Protein AF-A0A2V5XDX2-F1 (afdb_monomer_lite)

Secondary structure (DSSP, 8-state):
-PPPPHHHHHHHHHHHHHHHHHHHHHHHHHHHHHHHHHHHHSHHHHHHHHHHHHHSTTHHHHHHHHHHHHHHHHHHHHHHTT--HHHHHHHHHHHT--HHHHHHHHHHHHHHHTT--TT-

Radius of gyration: 27.54 Å; chains: 1; bounding box: 56×24×80 Å

Structure (mmCIF, N/CA/C/O backbone):
data_AF-A0A2V5XDX2-F1
#
_entry.id   AF-A0A2V5XDX2-F1
#
loop_
_atom_site.group_PDB
_atom_site.id
_atom_site.type_symbol
_atom_site.label_atom_id
_atom_site.label_alt_id
_atom_site.label_comp_id
_atom_site.label_asym_id
_atom_site.label_entity_id
_atom_site.label_seq_id
_atom_site.pdbx_PDB_ins_code
_atom_site.Cartn_x
_atom_site.Cartn_y
_atom_site.Cartn_z
_atom_site.occupancy
_atom_site.B_iso_or_equiv
_atom_site.auth_seq_id
_atom_site.auth_comp_id
_atom_site.auth_asym_id
_atom_site.auth_atom_id
_atom_site.pdbx_PDB_model_num
ATOM 1 N N . GLY A 1 1 ? 38.954 10.142 -53.805 1.00 45.28 1 GLY A N 1
ATOM 2 C CA . GLY A 1 1 ? 37.748 9.564 -53.185 1.00 45.28 1 GLY A CA 1
ATOM 3 C C . GLY A 1 1 ? 38.136 8.420 -52.277 1.00 45.28 1 GLY A C 1
ATOM 4 O O . GLY A 1 1 ? 38.137 7.285 -52.725 1.00 45.28 1 GLY A O 1
ATOM 5 N N . GLY A 1 2 ? 38.531 8.723 -51.039 1.00 48.53 2 GLY A N 1
ATOM 6 C CA . GLY A 1 2 ? 38.948 7.707 -50.074 1.00 48.53 2 GLY A CA 1
ATOM 7 C C . GLY A 1 2 ? 37.731 7.075 -49.411 1.00 48.53 2 GLY A C 1
ATOM 8 O O . GLY A 1 2 ? 36.960 7.761 -48.746 1.00 48.53 2 GLY A O 1
ATOM 9 N N . THR A 1 3 ? 37.544 5.774 -49.603 1.00 53.41 3 THR A N 1
ATOM 10 C CA . THR A 1 3 ? 36.586 4.986 -48.830 1.00 53.41 3 THR A CA 1
ATOM 11 C C . THR A 1 3 ? 36.930 5.115 -47.350 1.00 53.41 3 THR A C 1
ATOM 13 O O . THR A 1 3 ? 38.022 4.710 -46.952 1.00 53.41 3 THR A O 1
ATOM 16 N N . LEU A 1 4 ? 36.024 5.680 -46.541 1.00 62.38 4 LEU A N 1
ATOM 17 C CA . LEU A 1 4 ? 36.236 5.756 -45.095 1.00 62.38 4 LEU A CA 1
ATOM 18 C C . LEU A 1 4 ? 36.557 4.352 -44.542 1.00 62.38 4 LEU A C 1
ATOM 20 O O . LEU A 1 4 ? 35.886 3.392 -44.957 1.00 62.38 4 LEU A O 1
ATOM 24 N N . PRO A 1 5 ? 37.543 4.239 -43.628 1.00 74.38 5 PRO A N 1
ATOM 25 C CA . PRO A 1 5 ? 37.906 2.985 -42.978 1.00 74.38 5 PRO A CA 1
ATOM 26 C C . PRO A 1 5 ? 36.672 2.261 -42.416 1.00 74.38 5 PRO A C 1
ATOM 28 O O . PRO A 1 5 ? 35.751 2.891 -41.894 1.00 74.38 5 PRO A O 1
ATOM 31 N N . LEU A 1 6 ? 36.644 0.927 -42.510 1.00 73.75 6 LEU A N 1
ATOM 32 C CA . LEU A 1 6 ? 35.527 0.089 -42.037 1.00 73.75 6 LEU A CA 1
ATOM 33 C C . LEU A 1 6 ? 35.019 0.439 -40.618 1.00 73.75 6 LEU A C 1
ATOM 35 O O . LEU A 1 6 ? 33.798 0.506 -40.450 1.00 73.75 6 LEU A O 1
ATOM 39 N N . PRO A 1 7 ? 35.881 0.752 -39.624 1.00 76.75 7 PRO A N 1
ATOM 40 C CA . PRO A 1 7 ? 35.424 1.130 -38.285 1.00 76.75 7 PRO A CA 1
ATOM 41 C C . PRO A 1 7 ? 34.571 2.405 -38.273 1.00 76.75 7 PRO A C 1
ATOM 43 O O . PRO A 1 7 ? 33.561 2.481 -37.575 1.00 76.75 7 PRO A O 1
ATOM 46 N N . THR A 1 8 ? 34.930 3.404 -39.083 1.00 79.50 8 THR A N 1
ATOM 47 C CA . THR A 1 8 ? 34.223 4.689 -39.150 1.00 79.50 8 THR A CA 1
ATOM 48 C C . THR A 1 8 ? 32.884 4.564 -39.871 1.00 79.50 8 THR A C 1
ATOM 50 O O . THR A 1 8 ? 31.918 5.215 -39.481 1.00 79.50 8 THR A O 1
ATOM 53 N N . ARG A 1 9 ? 32.777 3.686 -40.878 1.00 75.75 9 ARG A N 1
ATOM 54 C CA . ARG A 1 9 ? 31.503 3.422 -41.572 1.00 75.75 9 ARG A CA 1
ATOM 55 C C . ARG A 1 9 ? 30.480 2.739 -40.662 1.00 75.75 9 ARG A C 1
ATOM 57 O O . ARG A 1 9 ? 29.314 3.126 -40.667 1.00 75.75 9 ARG A O 1
ATOM 64 N N . ILE A 1 10 ? 30.929 1.778 -39.853 1.00 80.44 10 ILE A N 1
ATOM 65 C CA . ILE A 1 10 ? 30.090 1.116 -38.845 1.00 80.44 10 ILE A CA 1
ATOM 66 C C . ILE A 1 10 ? 29.597 2.146 -37.822 1.00 80.44 10 ILE A C 1
ATOM 68 O O . ILE A 1 10 ? 28.400 2.211 -37.551 1.00 80.44 10 ILE A O 1
ATOM 72 N N . LEU A 1 11 ? 30.490 3.012 -37.328 1.00 80.12 11 LEU A N 1
ATOM 73 C CA . LEU A 1 11 ? 30.143 4.050 -36.355 1.00 80.12 11 LEU A CA 1
ATOM 74 C C . LEU A 1 11 ? 29.089 5.036 -36.895 1.00 80.12 11 LEU A C 1
ATOM 76 O O . LEU A 1 11 ? 28.115 5.341 -36.209 1.00 80.12 11 LEU A O 1
ATOM 80 N N . VAL A 1 12 ? 29.244 5.502 -38.139 1.00 79.19 12 VAL A N 1
ATOM 81 C CA . VAL A 1 12 ? 28.312 6.457 -38.765 1.00 79.19 12 VAL A CA 1
ATOM 82 C C . VAL A 1 12 ? 26.945 5.824 -39.041 1.00 79.19 12 VAL A C 1
ATOM 84 O O . VAL A 1 12 ? 25.923 6.488 -38.857 1.00 79.19 12 VAL A O 1
ATOM 87 N N . HIS A 1 13 ? 26.890 4.551 -39.442 1.00 74.75 13 HIS A N 1
ATOM 88 C CA . HIS A 1 13 ? 25.621 3.833 -39.606 1.00 74.75 13 HIS A CA 1
ATOM 89 C C . HIS A 1 13 ? 24.929 3.557 -38.270 1.00 74.75 13 HIS A C 1
ATOM 91 O O . HIS A 1 13 ? 23.713 3.698 -38.182 1.00 74.75 13 HIS A O 1
ATOM 97 N N . MET A 1 14 ? 25.686 3.256 -37.214 1.00 76.12 14 MET A N 1
ATOM 98 C CA . MET A 1 14 ? 25.133 3.089 -35.870 1.00 76.12 14 MET A CA 1
ATOM 99 C C . MET A 1 14 ? 24.563 4.410 -35.335 1.00 76.12 14 MET A C 1
ATOM 101 O O . MET A 1 14 ? 23.480 4.427 -34.753 1.00 76.12 14 MET A O 1
ATOM 105 N N . HIS A 1 15 ? 25.234 5.533 -35.617 1.00 75.75 15 HIS A N 1
ATOM 106 C CA . HIS A 1 15 ? 24.733 6.864 -35.283 1.00 75.75 15 HIS A CA 1
ATOM 107 C C . HIS A 1 15 ? 23.415 7.181 -36.004 1.00 75.75 15 HIS A C 1
ATOM 109 O O . HIS A 1 15 ? 22.452 7.551 -35.341 1.00 75.75 15 HIS A O 1
ATOM 115 N N . HIS A 1 16 ? 23.338 6.964 -37.323 1.00 69.62 16 HIS A N 1
ATOM 116 C CA . HIS A 1 16 ? 22.105 7.179 -38.094 1.00 69.62 16 HIS A CA 1
ATOM 117 C C . HIS A 1 16 ? 20.983 6.206 -37.712 1.00 69.62 16 HIS A C 1
ATOM 119 O O . HIS A 1 16 ? 19.815 6.568 -37.793 1.00 69.62 16 HIS A O 1
ATOM 125 N N . ALA A 1 17 ? 21.301 4.990 -37.262 1.00 71.50 17 ALA A N 1
ATOM 126 C CA . ALA A 1 17 ? 20.300 4.069 -36.734 1.00 71.50 17 ALA A CA 1
ATOM 127 C C . ALA A 1 17 ? 19.715 4.575 -35.402 1.00 71.50 17 ALA A C 1
ATOM 129 O O . ALA A 1 17 ? 18.516 4.486 -35.168 1.00 71.50 17 ALA A O 1
ATOM 130 N N . ILE A 1 18 ? 20.528 5.175 -34.534 1.00 74.75 18 ILE A N 1
ATOM 131 C CA . ILE A 1 18 ? 20.050 5.691 -33.245 1.00 74.75 18 ILE A CA 1
ATOM 132 C C . ILE A 1 18 ? 19.287 7.014 -33.428 1.00 74.75 18 ILE A C 1
ATOM 134 O O . ILE A 1 18 ? 18.177 7.163 -32.916 1.00 74.75 18 ILE A O 1
ATOM 138 N N . THR A 1 19 ? 19.823 7.959 -34.208 1.00 73.50 19 THR A N 1
ATOM 139 C CA . THR A 1 19 ? 19.170 9.254 -34.486 1.00 73.50 19 THR A CA 1
ATOM 140 C C . THR A 1 19 ? 18.047 9.161 -35.518 1.00 73.50 19 THR A C 1
ATOM 142 O O . THR A 1 19 ? 17.198 10.046 -35.582 1.00 73.50 19 THR A O 1
ATOM 145 N N . GLY A 1 20 ? 17.995 8.082 -36.297 1.00 74.62 20 GLY A N 1
ATOM 146 C CA . GLY A 1 20 ? 16.954 7.828 -37.285 1.00 74.62 20 GLY A CA 1
ATOM 147 C C . GLY A 1 20 ? 15.780 7.005 -36.766 1.00 74.62 20 GLY A C 1
ATOM 148 O O . GLY A 1 20 ? 14.734 7.063 -37.391 1.00 74.62 20 GLY A O 1
ATOM 149 N N . TYR A 1 21 ? 15.909 6.274 -35.650 1.00 80.12 21 TYR A N 1
ATOM 150 C CA . TYR A 1 21 ? 14.855 5.380 -35.134 1.00 80.12 21 TYR A CA 1
ATOM 151 C C . TYR A 1 21 ? 14.410 5.684 -33.691 1.00 80.12 21 TYR A C 1
ATOM 153 O O . TYR A 1 21 ? 13.541 4.990 -33.158 1.00 80.12 21 TYR A O 1
ATOM 161 N N . TRP A 1 22 ? 14.934 6.740 -33.054 1.00 80.38 22 TRP A N 1
ATOM 162 C CA . TRP A 1 22 ? 14.503 7.156 -31.707 1.00 80.38 22 TRP A CA 1
ATOM 163 C C . TRP A 1 22 ? 12.989 7.394 -31.611 1.00 80.38 22 TRP A C 1
ATOM 165 O O . TRP A 1 22 ? 12.388 7.083 -30.587 1.00 80.38 22 TRP A O 1
ATOM 175 N N . TRP A 1 23 ? 12.357 7.892 -32.680 1.00 82.00 23 TRP A N 1
ATOM 176 C CA . TRP A 1 23 ? 10.912 8.121 -32.731 1.00 82.00 23 TRP A CA 1
ATOM 177 C C . TRP A 1 23 ? 10.118 6.812 -32.772 1.00 82.00 23 TRP A C 1
ATOM 179 O O . T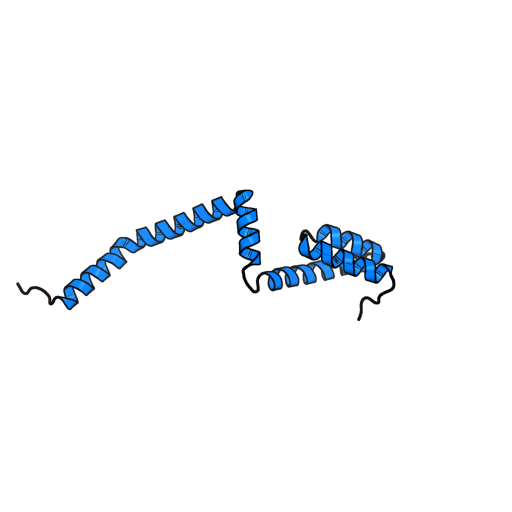RP A 1 23 ? 9.052 6.755 -32.167 1.00 82.00 23 TRP A O 1
ATOM 189 N N . ILE A 1 24 ? 10.640 5.738 -33.385 1.00 86.25 24 ILE A N 1
ATOM 190 C CA . ILE A 1 24 ? 10.033 4.398 -33.295 1.00 86.25 24 ILE A CA 1
ATOM 191 C C . ILE A 1 24 ? 10.128 3.887 -31.863 1.00 86.25 24 ILE A C 1
ATOM 193 O O . ILE A 1 24 ? 9.139 3.397 -31.328 1.00 86.25 24 ILE A O 1
ATOM 197 N N . GLY A 1 25 ? 11.287 4.046 -31.218 1.00 85.44 25 GLY A N 1
ATOM 198 C CA . GLY A 1 25 ? 11.455 3.692 -29.808 1.00 85.44 25 GLY A CA 1
ATOM 199 C C . GLY A 1 25 ? 10.494 4.466 -28.900 1.00 85.44 25 GLY A C 1
ATOM 200 O O . GLY A 1 25 ? 9.833 3.873 -28.046 1.00 85.44 25 GLY A O 1
ATOM 201 N N . ALA A 1 26 ? 10.352 5.774 -29.121 1.00 86.88 26 ALA A N 1
ATOM 202 C CA . ALA A 1 26 ? 9.421 6.621 -28.383 1.00 86.88 26 ALA A CA 1
ATOM 203 C C . ALA A 1 26 ? 7.959 6.214 -28.627 1.00 86.88 26 ALA A C 1
ATOM 205 O O . ALA A 1 26 ? 7.201 6.072 -27.671 1.00 86.88 26 ALA A O 1
ATOM 206 N N . LEU A 1 27 ? 7.568 5.961 -29.879 1.00 89.75 27 LEU A N 1
ATOM 207 C CA . LEU A 1 27 ? 6.211 5.550 -30.244 1.00 89.75 27 LEU A CA 1
ATOM 208 C C . LEU A 1 27 ? 5.880 4.161 -29.692 1.00 89.75 27 LEU A C 1
ATOM 210 O O . LEU A 1 27 ? 4.798 3.972 -29.143 1.00 89.75 27 LEU A O 1
ATOM 214 N N . LEU A 1 28 ? 6.825 3.221 -29.745 1.00 90.31 28 LEU A N 1
ATOM 215 C CA . LEU A 1 28 ? 6.704 1.911 -29.110 1.00 90.31 28 LEU A CA 1
ATOM 216 C C . LEU A 1 28 ? 6.528 2.060 -27.5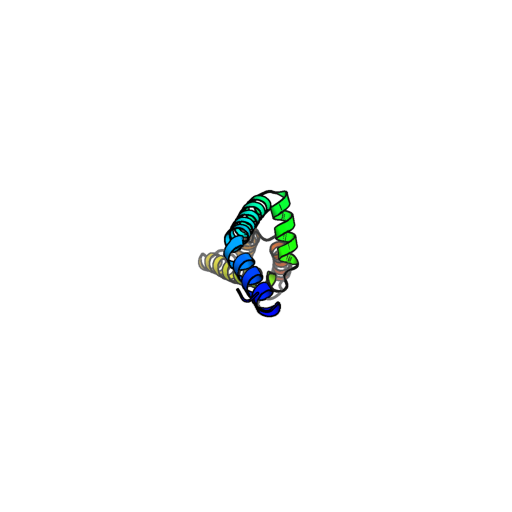96 1.00 90.31 28 LEU A C 1
ATOM 218 O O . LEU A 1 28 ? 5.630 1.456 -27.022 1.00 90.31 28 LEU A O 1
ATOM 222 N N . THR A 1 29 ? 7.337 2.904 -26.955 1.00 88.56 29 THR A N 1
ATOM 223 C CA . THR A 1 29 ? 7.252 3.162 -25.511 1.00 88.56 29 THR A CA 1
ATOM 224 C C . THR A 1 29 ? 5.892 3.745 -25.138 1.00 88.56 29 THR A C 1
ATOM 226 O O . THR A 1 29 ? 5.235 3.245 -24.228 1.00 88.56 29 THR A O 1
ATOM 229 N N . VAL A 1 30 ? 5.420 4.757 -25.868 1.00 90.06 30 VAL A N 1
ATOM 230 C CA . 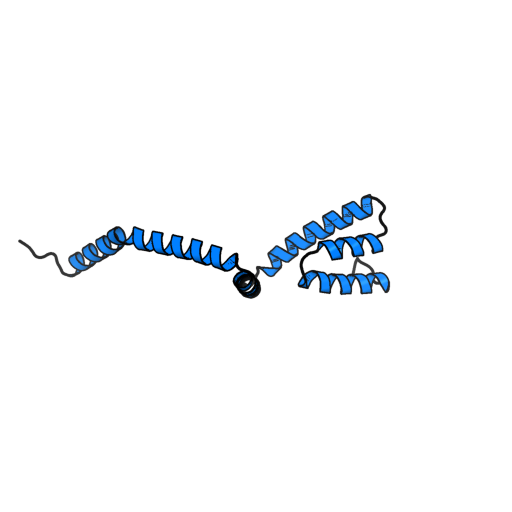VAL A 1 30 ? 4.100 5.364 -25.651 1.00 90.06 30 VAL A CA 1
ATOM 231 C C . VAL A 1 30 ? 2.979 4.355 -25.913 1.00 90.06 30 VAL A C 1
ATOM 233 O O . VAL A 1 30 ? 2.059 4.250 -25.104 1.00 90.06 30 VAL A O 1
ATOM 236 N N . GLY A 1 31 ? 3.070 3.567 -26.986 1.00 92.12 31 GLY A N 1
ATOM 237 C CA . GLY A 1 31 ? 2.103 2.523 -27.323 1.00 92.12 31 GLY A CA 1
ATOM 238 C C . GLY A 1 31 ? 2.027 1.430 -26.258 1.00 92.12 31 GLY A C 1
ATOM 239 O O . GLY A 1 31 ? 0.932 1.064 -25.835 1.00 92.12 31 GLY A O 1
ATOM 240 N N . VAL A 1 32 ? 3.176 0.976 -25.750 1.00 89.44 32 VAL A N 1
ATOM 241 C CA . VAL A 1 32 ? 3.259 0.034 -24.628 1.00 89.44 32 VAL A CA 1
ATOM 242 C C . VAL A 1 32 ? 2.661 0.653 -23.372 1.00 89.44 32 VAL A C 1
ATOM 244 O O . VAL A 1 32 ? 1.862 -0.002 -22.716 1.00 89.44 32 VAL A O 1
ATOM 247 N N . ILE A 1 33 ? 2.970 1.912 -23.048 1.00 87.38 33 ILE A N 1
ATOM 248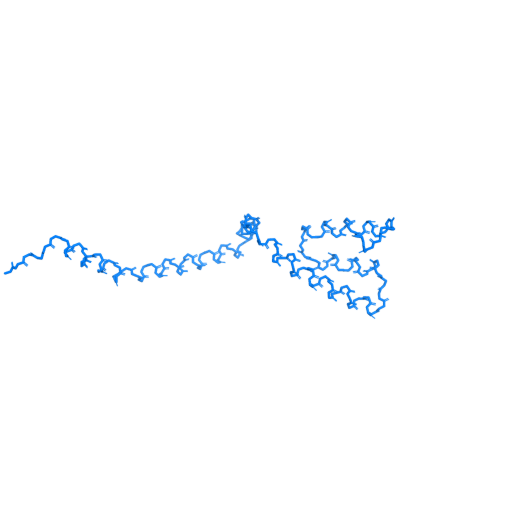 C CA . ILE A 1 33 ? 2.395 2.588 -21.877 1.00 87.38 33 ILE A CA 1
ATOM 249 C C . ILE A 1 33 ? 0.870 2.675 -21.994 1.00 87.38 33 ILE A C 1
ATOM 251 O O . ILE A 1 33 ? 0.176 2.332 -21.040 1.00 87.38 33 ILE A O 1
ATOM 255 N N . ILE A 1 34 ? 0.330 3.108 -23.136 1.00 87.50 34 ILE A N 1
ATOM 256 C CA . ILE A 1 34 ? -1.119 3.251 -23.341 1.00 87.50 34 ILE A CA 1
ATOM 257 C C . ILE A 1 34 ? -1.802 1.881 -23.342 1.00 87.50 34 ILE A C 1
ATOM 259 O O . ILE A 1 34 ? -2.796 1.709 -22.639 1.00 87.50 34 ILE A O 1
ATOM 263 N N . GLY A 1 35 ? -1.255 0.903 -24.066 1.00 84.69 35 GLY A N 1
ATOM 264 C CA . GLY A 1 35 ? -1.778 -0.462 -24.128 1.00 84.69 35 GLY A CA 1
ATOM 265 C C . GLY A 1 35 ? -1.748 -1.146 -22.765 1.00 84.69 35 GLY A C 1
ATOM 266 O O . GLY A 1 35 ? -2.750 -1.703 -22.330 1.00 84.69 35 GLY A O 1
ATOM 267 N N . PHE A 1 36 ? -0.646 -1.00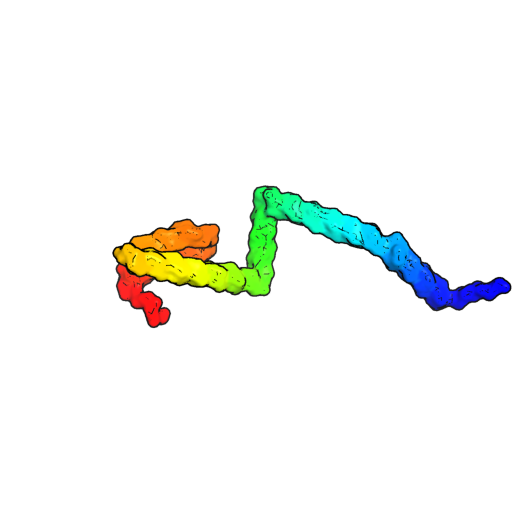2 -22.029 1.00 81.00 36 PHE A N 1
ATOM 268 C CA . PHE A 1 36 ? -0.524 -1.486 -20.659 1.00 81.00 36 PHE A CA 1
ATOM 269 C C . PHE A 1 36 ? -1.524 -0.802 -19.724 1.00 81.00 36 PHE A C 1
ATOM 271 O O . PHE A 1 36 ? -2.178 -1.455 -18.918 1.00 81.00 36 PHE A O 1
ATOM 278 N N . ARG A 1 37 ? -1.704 0.516 -19.846 1.00 79.81 37 ARG A N 1
ATOM 279 C CA . ARG A 1 37 ? -2.648 1.272 -19.012 1.00 79.81 37 ARG A CA 1
ATOM 280 C C . ARG A 1 37 ? -4.108 0.934 -19.329 1.00 79.81 37 ARG A C 1
ATOM 282 O O . ARG A 1 37 ? -4.930 0.922 -18.416 1.00 79.81 37 ARG A O 1
ATOM 289 N N . ALA A 1 38 ? -4.425 0.652 -20.592 1.00 79.81 38 ALA A N 1
ATOM 290 C CA . ALA A 1 38 ? -5.730 0.162 -21.024 1.00 79.81 38 ALA A CA 1
ATOM 291 C C . ALA A 1 38 ? -5.978 -1.267 -20.522 1.00 79.81 38 ALA A C 1
ATOM 293 O O . ALA A 1 38 ? -7.050 -1.544 -19.991 1.00 79.81 38 ALA A O 1
ATOM 294 N N . PHE A 1 39 ? -4.960 -2.129 -20.589 1.00 75.50 39 PHE A N 1
ATOM 295 C CA . PHE A 1 39 ? -5.005 -3.490 -20.063 1.00 75.50 39 PHE A CA 1
ATOM 296 C C . PHE A 1 39 ? -5.224 -3.500 -18.545 1.00 75.50 39 PHE A C 1
ATOM 298 O O . PHE A 1 39 ? -6.135 -4.151 -18.066 1.00 75.50 39 PHE A O 1
ATOM 305 N N . VAL A 1 40 ? -4.497 -2.690 -17.768 1.00 73.44 40 VAL A N 1
ATOM 306 C CA . VAL A 1 40 ? -4.684 -2.593 -16.303 1.00 73.44 40 VAL A CA 1
ATOM 307 C C . VAL A 1 40 ? -6.046 -1.982 -15.910 1.00 73.44 40 VAL A C 1
ATOM 309 O O . VAL A 1 40 ? -6.494 -2.146 -14.774 1.00 73.44 40 VAL A O 1
ATOM 312 N N . ARG A 1 41 ? -6.736 -1.290 -16.830 1.00 71.38 41 ARG A N 1
ATOM 313 C CA . ARG A 1 41 ? -8.108 -0.794 -16.617 1.00 71.38 41 ARG A CA 1
ATOM 314 C C . ARG A 1 41 ? -9.188 -1.863 -16.810 1.00 71.38 41 ARG A C 1
ATOM 316 O O . ARG A 1 41 ? -10.283 -1.632 -16.301 1.00 71.38 41 ARG A O 1
ATOM 323 N N . SER A 1 42 ? -8.916 -2.972 -17.504 1.00 77.75 42 SER A N 1
ATOM 324 C CA . SER A 1 42 ? -9.874 -4.077 -17.647 1.00 77.75 42 SER A CA 1
ATOM 325 C C . SER A 1 42 ? -9.946 -4.924 -16.371 1.00 77.75 42 SER A C 1
ATOM 327 O O . SER A 1 42 ? -8.995 -4.960 -15.584 1.00 77.75 42 SER A O 1
ATOM 329 N N . ASP A 1 43 ? -11.075 -5.599 -16.143 1.00 67.94 43 ASP A N 1
ATOM 330 C CA . ASP A 1 43 ? -11.284 -6.404 -14.931 1.00 67.94 43 ASP A CA 1
ATOM 331 C C . ASP A 1 43 ? -10.280 -7.566 -14.817 1.00 67.94 43 ASP A C 1
ATOM 333 O O . ASP A 1 43 ? -9.742 -7.811 -13.735 1.00 67.94 43 ASP A O 1
ATOM 337 N N . GLU A 1 44 ? -9.917 -8.216 -15.929 1.00 69.31 44 GLU A N 1
ATOM 338 C CA . GLU A 1 44 ? -8.874 -9.255 -15.937 1.00 69.31 44 GLU A CA 1
ATOM 339 C C . GLU A 1 44 ? -7.465 -8.684 -15.727 1.00 69.31 44 GLU A C 1
ATOM 341 O O . GLU A 1 44 ? -6.657 -9.261 -14.988 1.00 69.31 44 GLU A O 1
ATOM 346 N N . GLY A 1 45 ? -7.158 -7.527 -16.322 1.00 68.19 45 GLY A N 1
ATOM 347 C CA . GLY A 1 45 ? -5.850 -6.893 -16.178 1.00 68.19 45 GLY A CA 1
ATOM 348 C C . GLY A 1 45 ? -5.622 -6.314 -14.785 1.00 68.19 45 GLY A C 1
ATOM 349 O O . GLY A 1 45 ? -4.489 -6.319 -14.305 1.00 68.19 45 GLY A O 1
ATOM 350 N N . ARG A 1 46 ? -6.686 -5.909 -14.079 1.00 67.00 46 ARG A N 1
ATOM 351 C CA . ARG A 1 46 ? -6.615 -5.515 -12.666 1.00 67.00 46 ARG A CA 1
ATOM 352 C C . ARG A 1 46 ? -6.196 -6.685 -11.779 1.00 67.00 46 ARG A C 1
ATOM 354 O O . ARG A 1 46 ? -5.311 -6.516 -10.948 1.00 67.00 46 ARG A O 1
ATOM 361 N N . ILE A 1 47 ? -6.756 -7.877 -11.997 1.00 68.25 47 ILE A N 1
ATOM 362 C CA . ILE A 1 47 ? -6.405 -9.082 -11.228 1.00 68.25 47 ILE A CA 1
ATOM 363 C C . ILE A 1 47 ? -4.952 -9.500 -11.500 1.00 68.25 47 ILE A C 1
ATOM 365 O O . ILE A 1 47 ? -4.209 -9.814 -10.565 1.00 68.25 47 ILE A O 1
ATOM 369 N N . ALA A 1 48 ? -4.520 -9.474 -12.765 1.00 69.44 48 ALA A N 1
ATOM 370 C CA . ALA A 1 48 ? -3.138 -9.775 -13.139 1.00 69.44 48 ALA A CA 1
ATOM 371 C C . ALA A 1 48 ? -2.147 -8.739 -12.578 1.00 69.44 48 ALA A C 1
ATOM 373 O O . ALA A 1 48 ? -1.084 -9.108 -12.078 1.00 69.44 48 ALA A O 1
ATOM 374 N N . TRP A 1 49 ? -2.511 -7.455 -12.601 1.00 67.94 49 TRP A N 1
ATOM 375 C CA . TRP A 1 49 ? -1.713 -6.364 -12.047 1.00 67.94 49 TRP A CA 1
ATOM 376 C C . TRP A 1 49 ? -1.608 -6.426 -10.526 1.00 67.94 49 TRP A C 1
ATOM 378 O O . TRP A 1 49 ? -0.514 -6.268 -9.986 1.00 67.94 49 TRP A O 1
ATOM 388 N N . ASP A 1 50 ? -2.710 -6.713 -9.836 1.00 66.19 50 ASP A N 1
ATOM 389 C CA . ASP A 1 50 ? -2.716 -6.910 -8.388 1.00 66.19 50 ASP A CA 1
ATOM 390 C C . ASP A 1 50 ? -1.863 -8.127 -8.002 1.00 66.19 50 ASP A C 1
ATOM 392 O O . ASP A 1 50 ? -1.066 -8.049 -7.066 1.00 66.19 50 ASP A O 1
ATOM 396 N N . ARG A 1 51 ? -1.922 -9.223 -8.774 1.00 70.44 51 ARG A N 1
ATOM 397 C CA . ARG A 1 51 ? -1.048 -10.392 -8.582 1.00 70.44 51 ARG A CA 1
ATOM 398 C C . ARG A 1 51 ? 0.424 -10.069 -8.850 1.00 70.44 51 ARG A C 1
ATOM 400 O O . ARG A 1 51 ? 1.275 -10.469 -8.061 1.00 70.44 51 ARG A O 1
ATOM 407 N N . PHE A 1 52 ? 0.736 -9.327 -9.911 1.00 70.06 52 PHE A N 1
ATOM 408 C CA . PHE A 1 52 ? 2.105 -8.902 -10.220 1.00 70.06 52 PHE A CA 1
ATOM 409 C C . PHE A 1 52 ? 2.672 -7.992 -9.124 1.00 70.06 52 PHE A C 1
ATOM 411 O O . PHE A 1 52 ? 3.785 -8.198 -8.646 1.00 70.06 52 PHE A O 1
ATOM 418 N N . ARG A 1 53 ? 1.868 -7.038 -8.644 1.00 64.69 53 ARG A N 1
ATOM 419 C CA . ARG A 1 53 ? 2.209 -6.159 -7.520 1.00 64.69 53 ARG A CA 1
ATOM 420 C C . ARG A 1 53 ? 2.488 -6.911 -6.220 1.00 64.69 53 ARG A C 1
ATOM 422 O O . ARG A 1 53 ? 3.323 -6.455 -5.445 1.00 64.69 53 ARG A O 1
ATOM 429 N N . LEU A 1 54 ? 1.834 -8.049 -5.984 1.00 63.56 54 LEU A N 1
ATOM 430 C CA . LEU A 1 54 ? 2.106 -8.906 -4.824 1.00 63.56 54 LEU A CA 1
ATOM 431 C C . LEU A 1 54 ? 3.460 -9.631 -4.910 1.00 63.56 54 LEU A C 1
ATOM 433 O O . LEU A 1 54 ? 4.026 -9.958 -3.870 1.00 63.56 54 LEU A O 1
ATOM 437 N N . VAL A 1 55 ? 3.995 -9.850 -6.116 1.00 67.81 55 VAL A N 1
ATOM 438 C CA . VAL A 1 55 ? 5.310 -10.482 -6.336 1.00 67.81 55 VAL A CA 1
ATOM 439 C C . VAL A 1 55 ? 6.458 -9.478 -6.187 1.00 67.81 55 VAL A C 1
ATOM 441 O O . VAL A 1 55 ? 7.589 -9.888 -5.947 1.00 67.81 55 VAL A O 1
ATOM 444 N N . ILE A 1 56 ? 6.190 -8.168 -6.264 1.00 70.88 56 ILE A N 1
ATOM 445 C CA . ILE A 1 56 ? 7.217 -7.138 -6.067 1.00 70.88 56 ILE A CA 1
ATOM 446 C C . ILE A 1 56 ? 7.632 -7.105 -4.583 1.00 70.88 56 ILE A C 1
ATOM 448 O O . ILE A 1 56 ? 6.848 -6.652 -3.733 1.00 70.88 56 ILE A O 1
ATOM 452 N N . PRO A 1 57 ? 8.868 -7.519 -4.235 1.00 61.75 57 PRO A N 1
ATOM 453 C CA . PRO A 1 57 ? 9.345 -7.451 -2.862 1.00 61.75 57 PRO A CA 1
ATOM 454 C C . PRO A 1 57 ? 9.379 -5.983 -2.407 1.00 61.75 57 PRO A C 1
ATOM 456 O O . PRO A 1 57 ? 10.045 -5.143 -3.003 1.00 61.75 57 PRO A O 1
ATOM 459 N N . GLY A 1 58 ? 8.616 -5.659 -1.358 1.00 67.69 58 GLY A N 1
ATOM 460 C CA . GLY A 1 58 ? 8.538 -4.311 -0.774 1.00 67.69 58 GLY A CA 1
ATOM 461 C C . GLY A 1 58 ? 7.227 -3.550 -1.015 1.00 67.69 58 GLY A C 1
ATOM 462 O O . GLY A 1 58 ? 6.891 -2.686 -0.202 1.00 67.69 58 GLY A O 1
ATOM 463 N N . TYR A 1 59 ? 6.418 -3.913 -2.019 1.00 68.12 59 TYR A N 1
ATOM 464 C CA . TYR A 1 59 ? 5.124 -3.254 -2.283 1.00 68.12 59 TYR A CA 1
ATOM 465 C C . TYR A 1 59 ? 4.149 -3.388 -1.096 1.00 68.12 59 TYR A C 1
ATOM 467 O O . TYR A 1 59 ? 3.452 -2.442 -0.717 1.00 68.12 59 TYR A O 1
ATOM 475 N N . GLY A 1 60 ? 4.205 -4.534 -0.408 1.00 64.00 60 GLY A N 1
ATOM 476 C CA . GLY A 1 60 ? 3.447 -4.776 0.817 1.00 64.00 60 GLY A CA 1
ATOM 477 C C . GLY A 1 60 ? 3.809 -3.850 1.988 1.00 64.00 60 GLY A C 1
ATOM 478 O O . GLY A 1 60 ? 2.936 -3.559 2.803 1.00 64.00 60 GLY A O 1
ATOM 479 N N . ARG A 1 61 ? 5.050 -3.335 2.087 1.00 67.38 61 ARG A N 1
ATOM 480 C CA . ARG A 1 61 ? 5.436 -2.405 3.175 1.00 67.38 61 ARG A CA 1
ATOM 481 C C . ARG A 1 61 ? 4.758 -1.048 3.006 1.00 67.38 61 ARG A C 1
ATOM 483 O O . ARG A 1 61 ? 4.246 -0.510 3.982 1.00 67.38 61 ARG A O 1
ATOM 490 N N . ILE A 1 62 ? 4.692 -0.538 1.776 1.00 72.88 62 ILE A N 1
ATOM 491 C CA . ILE A 1 62 ? 4.092 0.769 1.467 1.00 72.88 62 ILE A CA 1
ATOM 492 C C . ILE A 1 62 ? 2.587 0.752 1.752 1.00 72.88 62 ILE A C 1
ATOM 494 O O . ILE A 1 62 ? 2.073 1.641 2.433 1.00 72.88 62 ILE A O 1
ATOM 498 N N . ILE A 1 63 ? 1.886 -0.288 1.290 1.00 71.38 63 ILE A N 1
ATOM 499 C CA . ILE A 1 63 ? 0.448 -0.452 1.553 1.00 71.38 63 ILE A CA 1
ATOM 500 C C . ILE A 1 63 ? 0.186 -0.564 3.051 1.00 71.38 63 ILE A C 1
ATOM 502 O O . ILE A 1 63 ? -0.713 0.092 3.570 1.00 71.38 63 ILE A O 1
ATOM 506 N N . ARG A 1 64 ? 0.997 -1.355 3.756 1.00 72.56 64 ARG A N 1
ATOM 507 C CA . ARG A 1 64 ? 0.860 -1.552 5.197 1.00 72.56 64 ARG A CA 1
ATOM 508 C C . ARG A 1 64 ? 1.088 -0.260 5.986 1.00 72.56 64 ARG A C 1
ATOM 510 O O . ARG A 1 64 ? 0.360 -0.003 6.933 1.00 72.56 64 ARG A O 1
ATOM 517 N N . HIS A 1 65 ? 2.050 0.575 5.595 1.00 79.25 65 HIS A N 1
ATOM 518 C CA . HIS A 1 65 ? 2.289 1.864 6.258 1.00 79.25 65 HIS A CA 1
ATOM 519 C C . HIS A 1 65 ? 1.149 2.855 6.035 1.00 79.25 65 HIS A C 1
ATOM 521 O O . HIS A 1 65 ? 0.683 3.471 6.991 1.00 79.25 65 HIS A O 1
ATOM 527 N N . ARG A 1 66 ? 0.648 2.958 4.798 1.00 80.81 66 ARG A N 1
ATOM 528 C CA . ARG A 1 66 ? -0.538 3.770 4.502 1.00 80.81 66 ARG A CA 1
ATOM 529 C C . ARG A 1 66 ? -1.743 3.300 5.313 1.00 80.81 66 ARG A C 1
ATOM 531 O O . ARG A 1 66 ? -2.477 4.122 5.851 1.00 80.81 66 ARG A O 1
ATOM 538 N N . TYR A 1 67 ? -1.904 1.984 5.414 1.00 78.44 67 TYR A N 1
ATOM 539 C CA . TYR A 1 67 ? -2.966 1.375 6.190 1.00 78.44 67 TYR A CA 1
ATOM 540 C C . TYR A 1 67 ? -2.863 1.716 7.677 1.00 78.44 67 TYR A C 1
ATOM 542 O O . TYR A 1 67 ? -3.830 2.213 8.236 1.00 78.44 67 TYR A O 1
ATOM 550 N N . TYR A 1 68 ? -1.703 1.515 8.308 1.00 82.12 68 TYR A N 1
ATOM 551 C CA . TYR A 1 68 ? -1.525 1.836 9.726 1.00 82.12 68 TYR A CA 1
ATOM 552 C C . TYR A 1 68 ? -1.764 3.315 10.025 1.00 82.12 68 TYR A C 1
ATOM 554 O O . TYR A 1 68 ? -2.432 3.634 11.002 1.00 82.12 68 TYR A O 1
ATOM 562 N N . ALA A 1 69 ? -1.295 4.216 9.159 1.00 86.06 69 ALA A N 1
ATOM 563 C CA . ALA A 1 69 ? -1.553 5.643 9.318 1.00 86.06 69 ALA A CA 1
ATOM 564 C C . ALA A 1 69 ? -3.057 5.968 9.269 1.00 86.06 69 ALA A C 1
ATOM 566 O O . ALA A 1 69 ? -3.554 6.739 10.089 1.00 86.06 69 ALA A O 1
ATOM 567 N N . GLN A 1 70 ? -3.788 5.367 8.326 1.00 84.12 70 GLN A N 1
ATOM 568 C CA . GLN A 1 70 ? -5.229 5.574 8.198 1.00 84.12 70 GLN A CA 1
ATOM 569 C C . GLN A 1 70 ? -6.011 4.913 9.340 1.00 84.12 70 GLN A C 1
ATOM 571 O O . GLN A 1 70 ? -6.898 5.546 9.901 1.00 84.12 70 GLN A O 1
ATOM 576 N N . PHE A 1 71 ? -5.630 3.696 9.732 1.00 84.25 71 PHE A N 1
ATOM 577 C CA . PHE A 1 71 ? -6.181 2.966 10.871 1.00 84.25 71 PHE A CA 1
ATOM 578 C C . PHE A 1 71 ? -6.088 3.794 12.153 1.00 84.25 71 PHE A C 1
ATOM 580 O O . PHE A 1 71 ? -7.113 4.080 12.765 1.00 84.25 71 PHE A O 1
ATOM 587 N N . SER A 1 72 ? -4.883 4.238 12.525 1.00 87.31 72 SER A N 1
ATOM 588 C CA . SER A 1 72 ? -4.675 5.001 13.758 1.00 87.31 72 SER A CA 1
ATOM 589 C C . SER A 1 72 ? -5.432 6.325 13.745 1.00 87.31 72 SER A C 1
ATOM 591 O O . SER A 1 72 ? -5.987 6.721 14.765 1.00 87.31 72 SER A O 1
ATOM 593 N N . ARG A 1 73 ? -5.508 6.993 12.586 1.00 88.31 73 ARG A N 1
ATOM 594 C CA . ARG A 1 73 ? -6.256 8.245 12.441 1.00 88.31 73 ARG A CA 1
ATOM 595 C C . ARG A 1 73 ? -7.757 8.037 12.631 1.00 88.31 73 ARG A C 1
ATOM 597 O O . ARG A 1 73 ? -8.364 8.752 13.416 1.00 88.31 73 ARG A O 1
ATOM 604 N N . THR A 1 74 ? -8.350 7.068 11.934 1.00 87.50 74 THR A N 1
ATOM 605 C CA . THR A 1 74 ? -9.791 6.800 12.035 1.00 87.50 74 THR A CA 1
ATOM 606 C C . THR A 1 74 ? -10.157 6.270 13.417 1.00 87.50 74 THR A C 1
ATOM 608 O O . THR A 1 74 ? -11.126 6.745 14.001 1.00 87.50 74 THR A O 1
ATOM 611 N N . LEU A 1 75 ? -9.368 5.349 13.976 1.00 87.31 75 LEU A N 1
ATOM 612 C CA . LEU A 1 75 ? -9.590 4.833 15.325 1.00 87.31 75 LEU A CA 1
ATOM 613 C C . LEU A 1 75 ? -9.502 5.955 16.370 1.00 87.31 75 LEU A C 1
ATOM 615 O O . LEU A 1 75 ? -10.393 6.061 17.207 1.00 87.31 75 LEU A O 1
ATOM 619 N N . GLY A 1 76 ? -8.487 6.823 16.272 1.00 87.19 76 GLY A N 1
ATOM 620 C CA . GLY A 1 76 ? -8.326 7.987 17.146 1.00 87.19 76 GLY A CA 1
ATOM 621 C C . GLY A 1 76 ? -9.531 8.922 17.094 1.00 87.19 76 GLY A C 1
ATOM 622 O O . GLY A 1 76 ? -10.112 9.216 18.131 1.00 87.19 76 GLY A O 1
ATOM 623 N N . THR A 1 77 ? -9.996 9.285 15.895 1.00 89.50 77 THR A N 1
ATOM 624 C CA . THR A 1 77 ? -11.190 10.130 15.736 1.00 89.50 77 THR A CA 1
ATOM 625 C C . THR A 1 77 ? -12.452 9.488 16.323 1.00 89.50 77 THR A C 1
ATOM 627 O O . THR A 1 77 ? -13.262 10.174 16.938 1.00 89.50 77 THR A O 1
ATOM 630 N N . LEU A 1 78 ? -12.656 8.177 16.157 1.00 89.38 78 LEU A N 1
ATOM 631 C CA . LEU A 1 78 ? -13.828 7.499 16.728 1.00 89.38 78 LEU A CA 1
ATOM 632 C C . LEU A 1 78 ? -13.757 7.449 18.262 1.00 89.38 78 LEU A C 1
ATOM 634 O O . LEU A 1 78 ? -14.762 7.688 18.929 1.00 89.38 78 LEU A O 1
ATOM 638 N N . MET A 1 79 ? -12.572 7.187 18.817 1.00 88.62 79 MET A N 1
ATOM 639 C CA . MET A 1 79 ? -12.349 7.177 20.264 1.00 88.62 79 MET A CA 1
ATOM 640 C C . MET A 1 79 ? -12.494 8.573 20.885 1.00 88.62 79 MET A C 1
ATOM 642 O O . MET A 1 79 ? -13.131 8.698 21.927 1.00 88.62 79 MET A O 1
ATOM 646 N N . GLU A 1 80 ? -11.977 9.620 20.236 1.00 90.12 80 GLU A N 1
ATOM 647 C CA . GLU A 1 80 ? -12.161 11.023 20.647 1.00 90.12 80 GLU A CA 1
ATOM 648 C C . GLU A 1 80 ? -13.640 11.428 20.661 1.00 90.12 80 GLU A C 1
ATOM 650 O O . GLU A 1 80 ? -14.084 12.131 21.564 1.00 90.12 80 GLU A O 1
ATOM 655 N N . ASN A 1 81 ? -14.431 10.915 19.714 1.00 91.62 81 ASN A N 1
ATOM 656 C CA . ASN A 1 81 ? -15.880 11.119 19.659 1.00 91.62 81 ASN A CA 1
ATOM 657 C C . ASN A 1 81 ? -16.667 10.261 20.675 1.00 91.62 81 ASN A C 1
ATOM 659 O O . ASN A 1 81 ? -17.895 10.194 20.604 1.00 91.62 81 ASN A O 1
ATOM 663 N N . GLY A 1 82 ? -15.987 9.579 21.604 1.00 86.38 82 GLY A N 1
ATOM 664 C CA . GLY A 1 82 ? -16.614 8.792 22.667 1.00 86.38 82 GLY A CA 1
ATOM 665 C C . GLY A 1 82 ? -17.203 7.456 22.206 1.00 86.38 82 GLY A C 1
ATOM 666 O O . GLY A 1 82 ? -17.991 6.849 22.934 1.00 86.38 82 GLY A O 1
ATOM 667 N N . ILE A 1 83 ? -16.847 6.973 21.010 1.00 89.44 83 ILE A N 1
ATOM 668 C CA . ILE A 1 83 ? -17.314 5.670 20.528 1.00 89.44 83 ILE A CA 1
ATOM 669 C C . ILE A 1 83 ? -16.544 4.564 21.268 1.00 89.44 83 ILE A C 1
ATOM 671 O O . ILE A 1 83 ? -15.308 4.590 21.288 1.00 89.44 83 ILE A O 1
ATOM 675 N N . PRO A 1 84 ? -17.240 3.562 21.847 1.00 87.75 84 PRO A N 1
ATOM 676 C CA . PRO A 1 84 ? -16.592 2.454 22.539 1.00 87.75 84 PRO A CA 1
ATOM 677 C C . PRO A 1 84 ? -15.551 1.768 21.653 1.00 87.75 84 PRO A C 1
ATOM 679 O O . PRO A 1 84 ? -15.838 1.450 20.501 1.00 87.75 84 PRO A O 1
ATOM 682 N N . LEU A 1 85 ? -14.370 1.486 22.207 1.00 84.38 85 LEU A N 1
ATOM 683 C CA . LEU A 1 85 ? -13.222 0.893 21.506 1.00 84.38 85 LEU A CA 1
ATOM 684 C C . LEU A 1 85 ? -13.600 -0.310 20.624 1.00 84.38 85 LEU A C 1
ATOM 686 O O . LEU A 1 85 ? -13.187 -0.384 19.472 1.00 84.38 85 LEU A O 1
ATOM 690 N N . LEU A 1 86 ? -14.424 -1.219 21.150 1.00 83.88 86 LEU A N 1
ATOM 691 C CA . LEU A 1 86 ? -14.922 -2.395 20.429 1.00 83.88 86 LEU A CA 1
ATOM 692 C C . LEU A 1 86 ? -15.712 -2.015 19.167 1.00 83.88 86 LEU A C 1
ATOM 694 O O . LEU A 1 86 ? -15.480 -2.574 18.100 1.00 83.88 86 LEU A O 1
ATOM 698 N N . ARG A 1 87 ? -16.588 -1.009 19.267 1.00 84.56 87 ARG A N 1
ATOM 699 C CA . ARG A 1 87 ? -17.374 -0.495 18.137 1.00 84.56 87 ARG A CA 1
ATOM 700 C C . ARG A 1 87 ? -16.500 0.276 17.147 1.00 84.56 87 ARG A C 1
ATOM 702 O O . ARG A 1 87 ? -16.713 0.189 15.942 1.00 84.56 87 ARG A O 1
ATOM 709 N N . SER A 1 88 ? -15.501 1.001 17.641 1.00 86.81 88 SER A N 1
ATOM 710 C CA . SER A 1 88 ? -14.525 1.702 16.803 1.00 86.81 88 SER A CA 1
ATOM 711 C C . SER A 1 88 ? -13.662 0.724 15.999 1.00 86.81 88 SER A C 1
ATOM 713 O O . SER A 1 88 ? -13.397 0.967 14.824 1.00 86.81 88 SER A O 1
ATOM 715 N N . LEU A 1 89 ? -13.280 -0.411 16.593 1.00 83.56 89 LEU A N 1
ATOM 716 C CA . LEU A 1 89 ? -12.583 -1.496 15.898 1.00 83.56 89 LEU A CA 1
ATOM 717 C C . LEU A 1 89 ? -13.451 -2.123 14.797 1.00 83.56 89 LEU A C 1
ATOM 719 O O . LEU A 1 89 ? -12.942 -2.349 13.698 1.00 83.56 89 LEU A O 1
ATOM 723 N N . ASP A 1 90 ? -14.744 -2.351 15.049 1.00 83.00 90 ASP A N 1
ATOM 724 C CA . ASP A 1 90 ? -15.676 -2.880 14.040 1.00 83.00 90 ASP A CA 1
ATOM 725 C C . ASP A 1 90 ? -15.752 -1.955 12.812 1.00 83.00 90 ASP A C 1
ATOM 727 O O . ASP A 1 90 ? -15.533 -2.394 11.681 1.00 83.00 90 ASP A O 1
ATOM 731 N N . LEU A 1 91 ? -15.954 -0.653 13.042 1.00 82.56 91 LEU A N 1
ATOM 732 C CA . LEU A 1 91 ? -16.075 0.349 11.978 1.00 82.56 91 LEU A CA 1
ATOM 733 C C . LEU A 1 91 ? -14.790 0.500 11.154 1.00 82.56 91 LEU A C 1
ATOM 735 O O . LEU A 1 91 ? -14.831 0.596 9.929 1.00 82.56 91 LEU A O 1
ATOM 739 N N . VAL A 1 92 ? -13.626 0.512 11.806 1.00 82.00 92 VAL A N 1
ATOM 740 C CA . VAL A 1 92 ? -12.343 0.664 11.103 1.00 82.00 92 VAL A CA 1
ATOM 741 C C . VAL A 1 92 ? -12.009 -0.570 10.257 1.00 82.00 92 VAL A C 1
ATOM 743 O O . VAL A 1 92 ? -11.402 -0.434 9.193 1.00 82.00 92 VAL A O 1
ATOM 746 N N . THR A 1 93 ? -12.425 -1.763 10.691 1.00 75.44 93 THR A N 1
ATOM 747 C CA . THR A 1 93 ? -12.188 -3.014 9.954 1.00 75.44 93 THR A CA 1
ATOM 748 C C . THR A 1 93 ? -12.987 -3.064 8.648 1.00 75.44 93 THR A C 1
ATOM 750 O O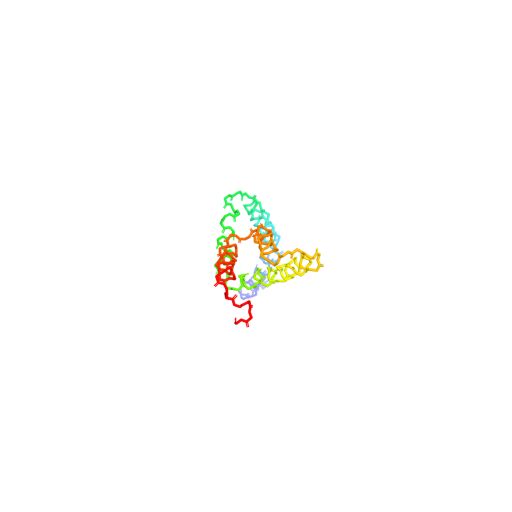 . THR A 1 93 ? -12.462 -3.521 7.636 1.00 75.44 93 THR A O 1
ATOM 753 N N . GLU A 1 94 ? -14.205 -2.516 8.634 1.00 75.44 94 GLU A N 1
ATOM 754 C CA . GLU A 1 94 ? -15.050 -2.404 7.436 1.00 75.44 94 GLU A CA 1
ATOM 755 C C . GLU A 1 94 ? -14.493 -1.389 6.416 1.00 75.44 94 GLU A C 1
ATOM 757 O O . GLU A 1 94 ? -14.515 -1.615 5.206 1.00 75.44 94 GLU A O 1
ATOM 762 N N . ILE A 1 95 ? -13.894 -0.296 6.900 1.00 72.56 95 ILE A N 1
ATOM 763 C CA . ILE A 1 95 ? -13.290 0.756 6.060 1.00 72.56 95 ILE A CA 1
ATOM 764 C C . ILE A 1 95 ? -11.961 0.298 5.427 1.00 72.56 95 ILE A C 1
ATOM 766 O O . ILE A 1 95 ? -11.493 0.885 4.447 1.00 72.56 95 ILE A O 1
ATOM 770 N N . ALA A 1 96 ? -11.340 -0.760 5.955 1.00 68.12 96 ALA A N 1
ATOM 771 C CA . ALA A 1 96 ? -9.979 -1.157 5.621 1.00 68.12 96 ALA A CA 1
ATOM 772 C C . ALA A 1 96 ? -9.748 -1.496 4.139 1.00 68.12 96 ALA A C 1
ATOM 774 O O . ALA A 1 96 ? -8.606 -1.412 3.676 1.00 68.12 96 ALA A O 1
ATOM 775 N N . GLY A 1 97 ? -10.794 -1.882 3.396 1.00 62.84 97 GLY A N 1
ATOM 776 C CA . GLY A 1 97 ? -10.808 -2.060 1.934 1.00 62.84 97 GLY A CA 1
ATOM 777 C C . GLY A 1 97 ? -9.836 -3.105 1.359 1.00 62.84 97 GLY A C 1
ATOM 778 O O . GLY A 1 97 ? -9.886 -3.416 0.170 1.00 62.84 97 GLY A O 1
ATOM 779 N N . ASN A 1 98 ? -8.940 -3.662 2.177 1.00 68.75 98 ASN A N 1
ATOM 780 C CA . ASN A 1 98 ? -7.922 -4.623 1.794 1.00 68.75 98 ASN A CA 1
ATOM 781 C C . ASN A 1 98 ? -8.188 -5.960 2.487 1.00 68.75 98 ASN A C 1
ATOM 783 O O . ASN A 1 98 ? -7.938 -6.114 3.683 1.00 68.75 98 ASN A O 1
ATOM 787 N N . ARG A 1 99 ? -8.592 -6.953 1.689 1.00 66.38 99 ARG A N 1
ATOM 788 C CA . ARG A 1 99 ? -8.924 -8.314 2.138 1.00 66.38 99 ARG A CA 1
ATOM 789 C C . ARG A 1 99 ? -7.824 -9.006 2.951 1.00 66.38 99 ARG A C 1
ATOM 791 O O . ARG A 1 99 ? -8.125 -9.859 3.780 1.00 66.38 99 ARG A O 1
ATOM 798 N N . PHE A 1 100 ? -6.548 -8.693 2.710 1.00 66.56 100 PHE A N 1
ATOM 799 C CA . PHE A 1 100 ? -5.442 -9.268 3.485 1.00 66.56 100 PHE A CA 1
ATOM 800 C C . PHE A 1 100 ? -5.367 -8.670 4.896 1.00 66.56 100 PHE A C 1
ATOM 802 O O . PHE A 1 100 ? -5.148 -9.391 5.867 1.00 66.56 100 PHE A O 1
ATOM 809 N N . LEU A 1 101 ? -5.570 -7.357 5.009 1.00 66.06 101 LEU A N 1
ATOM 810 C CA . LEU A 1 101 ? -5.536 -6.633 6.280 1.00 66.06 101 LEU A CA 1
ATOM 811 C C . LEU A 1 101 ? -6.801 -6.877 7.105 1.00 66.06 101 LEU A C 1
ATOM 813 O O . LEU A 1 101 ? -6.703 -7.070 8.312 1.00 66.06 101 LEU A O 1
ATOM 817 N N . GLU A 1 102 ? -7.954 -6.971 6.447 1.00 67.62 102 GLU A N 1
ATOM 818 C CA . GLU A 1 102 ? -9.241 -7.321 7.052 1.00 67.62 102 GLU A CA 1
ATOM 819 C C . GLU A 1 102 ? -9.157 -8.642 7.834 1.00 67.62 102 GLU A C 1
ATOM 821 O O . GLU A 1 102 ? -9.489 -8.688 9.016 1.00 67.62 102 GLU A O 1
ATOM 826 N N . ARG A 1 103 ? -8.578 -9.697 7.235 1.00 70.19 103 ARG A N 1
ATOM 827 C CA . ARG A 1 103 ? -8.354 -10.982 7.929 1.00 70.19 103 ARG A CA 1
ATOM 828 C C . ARG A 1 103 ? -7.496 -10.840 9.187 1.00 70.19 103 ARG A C 1
ATOM 830 O O . ARG A 1 103 ? -7.767 -11.506 10.180 1.00 70.19 103 ARG A O 1
ATOM 837 N N . LYS A 1 104 ? -6.471 -9.985 9.152 1.00 71.38 104 LYS A N 1
ATOM 838 C CA . LYS A 1 104 ? -5.583 -9.758 10.301 1.00 71.38 104 LYS A CA 1
ATOM 839 C C . LYS A 1 104 ? -6.234 -8.935 11.406 1.00 71.38 104 LYS A C 1
ATOM 841 O O . LYS A 1 104 ? -5.968 -9.183 12.576 1.00 71.38 104 LYS A O 1
ATOM 846 N N . LEU A 1 105 ? -7.124 -8.013 11.067 1.00 70.44 105 LEU A N 1
ATOM 847 C CA . LEU A 1 105 ? -7.872 -7.235 12.056 1.00 70.44 105 LEU A CA 1
ATOM 848 C C . LEU A 1 105 ? -8.939 -8.062 12.762 1.00 70.44 105 LEU A C 1
ATOM 850 O O . LEU A 1 105 ? -9.150 -7.868 13.954 1.00 70.44 105 LEU A O 1
ATOM 854 N N . VAL A 1 106 ? -9.557 -9.022 12.070 1.00 74.19 106 VAL A N 1
ATOM 855 C CA . VAL A 1 106 ? -10.485 -9.973 12.700 1.00 74.19 106 VAL A CA 1
ATOM 856 C C . VAL A 1 106 ? -9.781 -10.806 13.780 1.00 74.19 106 VAL A C 1
ATOM 858 O O . VAL A 1 106 ? -10.368 -11.042 14.835 1.00 74.19 106 VAL A O 1
ATOM 861 N N . GLU A 1 107 ? -8.522 -11.207 13.561 1.00 74.75 107 GLU A N 1
ATOM 862 C CA . GLU A 1 107 ? -7.697 -11.872 14.585 1.00 74.75 107 GLU A CA 1
ATOM 863 C C . GLU A 1 107 ? -7.428 -10.950 15.785 1.00 74.75 107 GLU A C 1
ATOM 865 O O . GLU A 1 107 ? -7.673 -11.347 16.923 1.00 74.75 107 GLU A O 1
ATOM 870 N N . VAL A 1 108 ? -6.994 -9.706 15.542 1.00 72.69 108 VAL A N 1
ATOM 871 C CA . VAL A 1 108 ? -6.739 -8.716 16.609 1.00 72.69 108 VAL A CA 1
ATOM 872 C C . VAL A 1 108 ? -8.007 -8.432 17.414 1.00 72.69 108 VAL A C 1
ATOM 874 O O . VAL A 1 108 ? -7.972 -8.413 18.638 1.00 72.69 108 VAL A O 1
ATOM 877 N N . ARG A 1 109 ? -9.150 -8.272 16.744 1.00 71.31 109 ARG A N 1
ATOM 878 C CA . ARG A 1 109 ? -10.453 -8.073 17.386 1.00 71.31 109 ARG A CA 1
ATOM 879 C C . ARG A 1 109 ? -10.804 -9.223 18.322 1.00 71.31 109 ARG A C 1
ATOM 881 O O . ARG A 1 109 ? -11.226 -8.963 19.443 1.00 71.31 109 ARG A O 1
ATOM 888 N N . ARG A 1 110 ? -10.657 -10.475 17.868 1.00 74.81 110 ARG A N 1
ATOM 889 C CA . ARG A 1 110 ? -10.915 -11.653 18.712 1.00 74.81 110 ARG A CA 1
ATOM 890 C C . ARG A 1 110 ? -10.026 -11.631 19.947 1.00 74.81 110 ARG A C 1
ATOM 892 O O . ARG A 1 110 ? -10.552 -11.719 21.043 1.00 74.81 110 ARG A O 1
ATOM 899 N N . ALA A 1 111 ? -8.732 -11.365 19.774 1.00 74.25 111 ALA A N 1
ATOM 900 C CA . ALA A 1 111 ? -7.809 -11.250 20.896 1.00 74.25 111 ALA A CA 1
ATOM 901 C C . ALA A 1 111 ? -8.254 -10.178 21.913 1.00 74.25 111 ALA A C 1
ATOM 903 O O . ALA A 1 111 ? -8.248 -10.438 23.110 1.00 74.25 111 ALA A O 1
ATOM 904 N N . VAL A 1 112 ? -8.700 -9.004 21.454 1.00 72.19 112 VAL A N 1
ATOM 905 C CA . VAL A 1 112 ? -9.171 -7.916 22.335 1.00 72.19 112 VAL A CA 1
ATOM 906 C C . VAL A 1 112 ? -10.482 -8.266 23.048 1.00 72.19 112 VAL A C 1
ATOM 908 O O . VAL A 1 112 ? -10.637 -7.946 24.224 1.00 72.19 112 VAL A O 1
ATOM 911 N N . ILE A 1 113 ? -11.421 -8.928 22.363 1.00 69.81 113 ILE A N 1
ATOM 912 C CA . ILE A 1 113 ? -12.672 -9.422 22.966 1.00 69.81 113 ILE A CA 1
ATOM 913 C C . ILE A 1 113 ? -12.376 -10.484 24.030 1.00 69.81 113 ILE A C 1
ATOM 915 O O . ILE A 1 113 ? -13.002 -10.477 25.087 1.00 69.81 113 ILE A O 1
ATOM 919 N N . ASP A 1 114 ? -11.388 -11.337 23.772 1.00 74.38 114 ASP A N 1
ATOM 920 C CA . ASP A 1 114 ? -10.945 -12.404 24.672 1.00 74.38 114 ASP A CA 1
ATOM 921 C C . ASP A 1 114 ? -10.084 -11.876 25.845 1.00 74.38 114 ASP A C 1
ATOM 923 O O . ASP A 1 114 ? -9.591 -12.657 26.658 1.00 74.38 114 ASP A O 1
ATOM 927 N N . GLY A 1 115 ? -9.917 -10.551 25.971 1.00 66.69 115 GLY A N 1
ATOM 928 C CA . GLY A 1 115 ? -9.228 -9.901 27.090 1.00 66.69 115 GLY A CA 1
ATOM 929 C C . GLY A 1 115 ? -7.723 -9.697 26.897 1.00 66.69 115 GLY A C 1
ATOM 930 O O . GLY A 1 115 ? -7.040 -9.305 27.845 1.00 66.69 115 GLY A O 1
ATOM 931 N N . ALA A 1 116 ? -7.183 -9.925 25.695 1.00 62.22 116 ALA A N 1
ATOM 932 C CA . ALA A 1 116 ? -5.792 -9.605 25.400 1.00 62.22 116 ALA A CA 1
ATOM 933 C C . ALA A 1 116 ? -5.574 -8.085 25.410 1.00 62.22 116 ALA A C 1
ATOM 935 O O . ALA A 1 116 ? -6.337 -7.306 24.831 1.00 62.22 116 ALA A O 1
ATOM 936 N N . THR A 1 117 ? -4.501 -7.654 26.066 1.00 55.25 117 THR A N 1
ATOM 937 C CA . THR A 1 117 ? -4.105 -6.251 26.113 1.00 55.25 117 THR A CA 1
ATOM 938 C C . THR A 1 117 ? -3.625 -5.786 24.737 1.00 55.25 117 THR A C 1
ATOM 940 O O . THR A 1 117 ? -2.779 -6.412 24.107 1.00 55.25 117 THR A O 1
ATOM 943 N N . LEU A 1 118 ? -4.117 -4.628 24.286 1.00 57.22 118 LEU A N 1
ATOM 944 C CA . LEU A 1 118 ? -3.713 -3.978 23.025 1.00 57.22 118 LEU A CA 1
ATOM 945 C C . LEU A 1 118 ? -2.238 -3.520 22.987 1.00 57.22 118 LEU A C 1
ATOM 947 O O . LEU A 1 118 ? -1.806 -2.947 21.991 1.00 57.22 118 LEU A O 1
ATOM 951 N N . SER A 1 119 ? -1.489 -3.720 24.072 1.00 58.31 119 SER A N 1
ATOM 952 C CA . SER A 1 119 ? -0.185 -3.100 24.336 1.00 58.31 119 SER A CA 1
ATOM 953 C C . SER A 1 119 ? 0.962 -4.107 24.516 1.00 58.31 119 SER A C 1
ATOM 955 O O . SER A 1 119 ? 2.013 -3.713 25.023 1.00 58.31 119 SER A O 1
ATOM 957 N N . ALA A 1 120 ? 0.774 -5.382 24.164 1.00 41.41 120 ALA A N 1
ATOM 958 C CA . ALA A 1 120 ? 1.843 -6.382 24.235 1.00 41.41 120 ALA A CA 1
ATOM 959 C C . ALA A 1 120 ? 2.649 -6.457 22.930 1.00 41.41 120 ALA A C 1
ATOM 961 O O . ALA A 1 120 ? 2.020 -6.525 21.848 1.00 41.41 120 ALA A O 1
#

Sequence (120 aa):
GGTLPLPTRILVHMHHAITGYWWIGALLTVGVIIGFRAFVRSDEGRIAWDRFRLVIPGYGRIIRHRYYAQFSRTLGTLMENGIPLLRSLDLVTEIAGNRFLERKLVEVRRAVIDGATLSA

pLDDT: mean 75.46, std 10.14, range [41.41, 92.12]

Foldseek 3Di:
DDDPPPVVVVVVVVVCCCVVCVVVVVVVVVVCVVVLVVQCPDPVSVVVVVVVCVPPPPSVVVLVVVLVVVLCVQLVVCVVVVHPSLVSLVVSLVVSPDPVVNVVSVVVSVCVVVPHDPPD